Protein AF-A0A8J7C8V3-F1 (afdb_monomer_lite)

pLDDT: mean 87.82, std 8.6, range [43.94, 96.5]

Organism: NCBI:txid2748662

Radius of gyration: 21.67 Å; chains: 1; bounding box: 47×40×52 Å

Secondary structure (DSSP, 8-state):
-HHHHHHHHHHHHHHHHHHHSPTT-EEEEE-SSHHHHHHHHHHHTSHHHHHHHHHTT--EEEEE---HHHHHHHHHHHHHHHS-TT--EEEEEE-GGGHHHHHHHHTSHHHHHHHHHHT-EEEEEEB-TTSPBPPS-----HHHHHTTHHHHHHHHHH--

Foldseek 3Di:
DVLVVLLVVLLVQLVVQLVPDQQLEEGEAEDADPVRVVSNVVSCPDPVNVVSCVVSNHPYYHYDHDPLLVVLLVVLLVCLVPPDLPAAEEEAEDAPVCCVSNVSSCPDPVNVVSCVVSNHYYDYFYAFPVRHTDDPDDDDDPVCVVVCVVVVVVCRRVPD

Sequence (160 aa):
MATQKHIAQAKEVIKEYIRSAVVGGGIRIPVEDEANLALFQQVNRSADIQSMAAQKHIAAIEFYIPDVVGQAKEHMLKYINGARSEVRQVIFPCLHQDYVIYHQALQSDEIQRALQRRGITASLRTVSRDGEPCPDIIIATLEDAHNGKLKRFLEKFEGP

Structure (mmCIF, N/CA/C/O backbone):
data_AF-A0A8J7C8V3-F1
#
_entry.id   AF-A0A8J7C8V3-F1
#
loop_
_atom_site.group_PDB
_atom_site.id
_atom_site.type_symbol
_atom_site.label_atom_id
_atom_site.label_alt_id
_atom_site.label_comp_id
_atom_site.label_asym_id
_atom_site.label_entity_id
_atom_site.label_seq_id
_atom_site.pdbx_PDB_ins_code
_atom_site.Cartn_x
_atom_site.Cartn_y
_atom_site.Cartn_z
_atom_site.occupancy
_atom_site.B_iso_or_equiv
_atom_site.auth_seq_id
_atom_site.auth_comp_id
_atom_site.auth_asym_id
_atom_site.auth_atom_id
_atom_site.pdbx_PDB_model_num
ATOM 1 N N . MET A 1 1 ? 19.577 19.357 -12.409 1.00 52.38 1 MET A N 1
ATOM 2 C CA . MET A 1 1 ? 20.284 18.283 -11.666 1.00 52.38 1 MET A CA 1
ATOM 3 C C . MET A 1 1 ? 19.351 17.233 -11.042 1.00 52.38 1 MET A C 1
ATOM 5 O O . MET A 1 1 ? 19.788 16.098 -10.917 1.00 52.38 1 MET A O 1
ATOM 9 N N . ALA A 1 2 ? 18.082 17.536 -10.718 1.00 58.00 2 ALA A N 1
ATOM 10 C CA . ALA A 1 2 ? 17.137 16.561 -10.137 1.00 58.00 2 ALA A CA 1
ATOM 11 C C . ALA A 1 2 ? 16.829 15.340 -11.040 1.00 58.00 2 ALA A C 1
ATOM 13 O O . ALA A 1 2 ? 16.778 14.212 -10.562 1.00 58.00 2 ALA A O 1
ATOM 14 N N . THR A 1 3 ? 16.726 15.535 -12.359 1.00 75.12 3 THR A N 1
ATOM 15 C CA . THR A 1 3 ? 16.355 14.479 -13.323 1.00 75.12 3 THR A CA 1
ATOM 16 C C . THR A 1 3 ? 17.367 13.330 -13.399 1.00 75.12 3 THR A C 1
ATOM 18 O O . THR A 1 3 ? 16.982 12.168 -13.483 1.00 75.12 3 THR A O 1
ATOM 21 N N . GLN A 1 4 ? 18.669 13.627 -13.314 1.00 79.62 4 GLN A N 1
ATOM 22 C CA . GLN A 1 4 ? 19.721 12.604 -13.396 1.00 79.62 4 GLN A CA 1
ATOM 23 C C . GLN A 1 4 ? 19.706 11.674 -12.173 1.00 79.62 4 GLN A C 1
ATOM 25 O O . GLN A 1 4 ? 19.947 10.475 -12.300 1.00 79.62 4 GLN A O 1
ATOM 30 N N . LYS A 1 5 ? 19.394 12.232 -10.994 1.00 85.25 5 LYS A N 1
ATOM 31 C CA . LYS A 1 5 ? 19.300 11.489 -9.733 1.00 85.25 5 LYS A CA 1
ATOM 32 C C . LYS A 1 5 ? 18.122 10.514 -9.757 1.00 85.25 5 LYS A C 1
ATOM 34 O O . LYS A 1 5 ? 18.310 9.350 -9.421 1.00 85.25 5 LYS A O 1
ATOM 39 N N . HIS A 1 6 ? 16.952 10.957 -10.219 1.00 84.38 6 HIS A N 1
ATOM 40 C CA . HIS A 1 6 ? 15.767 10.096 -10.319 1.00 84.38 6 HIS A CA 1
ATOM 41 C C . HIS A 1 6 ? 15.960 8.965 -11.341 1.00 84.38 6 HIS A C 1
ATOM 43 O O . HIS A 1 6 ? 15.585 7.828 -11.072 1.00 84.38 6 HIS A O 1
ATOM 49 N N . ILE A 1 7 ? 16.634 9.229 -12.469 1.00 89.31 7 ILE A N 1
ATOM 50 C CA . ILE A 1 7 ? 17.003 8.184 -13.442 1.00 89.31 7 ILE A CA 1
ATOM 51 C C . ILE A 1 7 ? 17.929 7.138 -12.806 1.00 89.31 7 ILE A C 1
ATOM 53 O O . ILE A 1 7 ? 17.720 5.940 -12.991 1.00 89.31 7 ILE A O 1
ATOM 57 N N . ALA A 1 8 ? 18.952 7.569 -12.062 1.00 90.69 8 ALA A N 1
ATOM 58 C CA . ALA A 1 8 ? 19.875 6.651 -11.396 1.00 90.69 8 ALA A CA 1
ATOM 59 C C . ALA A 1 8 ? 19.165 5.794 -10.333 1.00 90.69 8 ALA A C 1
ATOM 61 O O . ALA A 1 8 ? 19.396 4.589 -10.268 1.00 90.69 8 ALA A O 1
ATOM 62 N N . GLN A 1 9 ? 18.261 6.393 -9.555 1.00 90.75 9 GLN A N 1
ATOM 63 C CA . GLN A 1 9 ? 17.450 5.676 -8.568 1.00 90.75 9 GLN A CA 1
ATOM 64 C C . GLN A 1 9 ? 16.538 4.637 -9.230 1.00 90.75 9 GLN A C 1
ATOM 66 O O . GLN A 1 9 ? 16.577 3.470 -8.849 1.00 90.75 9 GLN A O 1
ATOM 71 N N . ALA A 1 10 ? 15.791 5.018 -10.269 1.00 91.31 10 ALA A N 1
ATOM 72 C CA . ALA A 1 10 ? 14.933 4.091 -11.007 1.00 91.31 10 ALA A CA 1
ATOM 73 C C . ALA A 1 10 ? 15.729 2.920 -11.616 1.00 91.31 10 ALA A C 1
ATOM 75 O O . ALA A 1 10 ? 15.272 1.777 -11.590 1.00 91.31 10 ALA A O 1
ATOM 76 N N . LYS A 1 11 ? 16.951 3.175 -12.114 1.00 94.75 11 LYS A N 1
ATOM 77 C CA . LYS A 1 11 ? 17.848 2.116 -12.606 1.00 94.75 11 LYS A CA 1
ATOM 78 C C . LYS A 1 11 ? 18.196 1.111 -11.522 1.00 94.75 11 LYS A C 1
ATOM 80 O O . LYS A 1 11 ? 18.122 -0.087 -11.780 1.00 94.75 11 LYS A O 1
ATOM 85 N N . GLU A 1 12 ? 18.596 1.578 -10.345 1.00 95.38 12 GLU A N 1
ATOM 86 C CA . GLU A 1 12 ? 18.976 0.667 -9.266 1.00 95.38 12 GLU A CA 1
ATOM 87 C C . GLU A 1 12 ? 17.791 -0.151 -8.758 1.00 95.38 12 GLU A C 1
ATOM 89 O O . GLU A 1 12 ? 17.955 -1.354 -8.567 1.00 95.38 12 GLU A O 1
ATOM 94 N N . VAL A 1 13 ? 16.592 0.439 -8.679 1.00 94.06 13 VAL A N 1
ATOM 95 C CA . VAL A 1 13 ? 15.368 -0.312 -8.358 1.00 94.06 13 VAL A CA 1
ATOM 96 C C . VAL A 1 13 ? 15.142 -1.430 -9.377 1.00 94.06 13 VAL A C 1
ATOM 98 O O . VAL A 1 13 ? 15.028 -2.593 -8.999 1.00 94.06 13 VAL A O 1
ATOM 101 N N . ILE A 1 14 ? 15.142 -1.128 -10.682 1.00 95.06 14 ILE A N 1
ATOM 102 C CA . ILE A 1 14 ? 14.915 -2.159 -11.711 1.00 95.06 14 ILE A CA 1
ATOM 103 C C . ILE A 1 14 ? 15.990 -3.252 -11.645 1.00 95.06 14 ILE A C 1
ATOM 105 O O . ILE A 1 14 ? 15.673 -4.440 -11.728 1.00 95.06 14 ILE A O 1
ATOM 109 N N . LYS A 1 15 ? 17.261 -2.880 -11.449 1.00 95.56 15 LYS A N 1
ATOM 110 C CA . LYS A 1 15 ? 18.350 -3.853 -11.294 1.00 95.56 15 LYS A CA 1
ATOM 111 C C . LYS A 1 15 ? 18.134 -4.747 -10.087 1.00 95.56 15 LYS A C 1
ATOM 113 O O . LYS A 1 15 ? 18.337 -5.947 -10.207 1.00 95.56 15 LYS A O 1
ATOM 118 N N . GLU A 1 16 ? 17.734 -4.206 -8.944 1.00 95.00 16 GLU A N 1
ATOM 11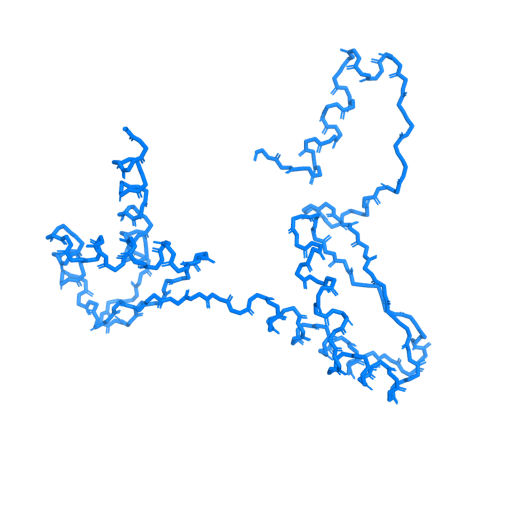9 C CA . GLU A 1 16 ? 17.468 -4.995 -7.743 1.00 95.00 16 GLU A CA 1
ATOM 120 C C . GLU A 1 16 ? 16.387 -6.053 -7.984 1.00 95.00 16 GLU A C 1
ATOM 122 O O . GLU A 1 16 ? 16.609 -7.226 -7.680 1.00 95.00 16 GLU A O 1
ATOM 127 N N . TYR A 1 17 ? 15.291 -5.680 -8.647 1.00 94.31 17 TYR A N 1
ATOM 128 C CA . TYR A 1 17 ? 14.256 -6.629 -9.059 1.00 94.31 17 TYR A CA 1
ATOM 129 C C . TYR A 1 17 ? 14.784 -7.692 -10.028 1.00 94.31 17 TYR A C 1
ATOM 131 O O . TYR A 1 17 ? 14.478 -8.873 -9.879 1.00 94.31 17 TYR A O 1
ATOM 139 N N . ILE A 1 18 ? 15.634 -7.322 -10.993 1.00 94.00 18 ILE A N 1
ATOM 140 C CA . ILE A 1 18 ? 16.283 -8.319 -11.855 1.00 94.00 18 ILE A CA 1
ATOM 141 C C . ILE A 1 18 ? 17.200 -9.224 -11.019 1.00 94.00 18 ILE A C 1
ATOM 1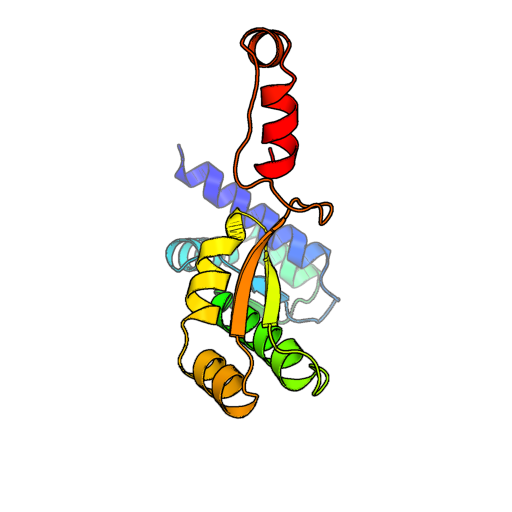43 O O . ILE A 1 18 ? 17.173 -10.435 -11.212 1.00 94.00 18 ILE A O 1
ATOM 147 N N . ARG A 1 19 ? 17.974 -8.706 -10.052 1.00 93.25 19 ARG A N 1
ATOM 148 C CA . ARG A 1 19 ? 18.849 -9.521 -9.178 1.00 93.25 19 ARG A CA 1
ATOM 149 C C . ARG A 1 19 ? 18.059 -10.505 -8.321 1.00 93.25 19 ARG A C 1
ATOM 151 O O . ARG A 1 19 ? 18.544 -11.619 -8.136 1.00 93.25 19 ARG A O 1
ATOM 158 N N . SER A 1 20 ? 16.860 -10.151 -7.867 1.00 89.56 20 SER A N 1
ATOM 159 C CA . SER A 1 20 ? 16.008 -11.013 -7.036 1.00 89.56 20 SER A CA 1
ATOM 160 C C . SER A 1 20 ? 15.091 -11.951 -7.830 1.00 89.56 20 SER A C 1
ATOM 162 O O . SER A 1 20 ? 14.641 -12.957 -7.290 1.00 89.56 20 SER A O 1
ATOM 164 N N . ALA A 1 21 ? 14.854 -11.683 -9.117 1.00 88.94 21 ALA A N 1
ATOM 165 C CA . ALA A 1 21 ? 13.959 -12.485 -9.950 1.00 88.94 21 ALA A CA 1
ATOM 166 C C . ALA A 1 21 ? 14.405 -13.947 -10.135 1.00 88.94 21 ALA A C 1
ATOM 168 O O . ALA A 1 21 ? 15.593 -14.273 -10.107 1.00 88.94 21 ALA A O 1
ATOM 169 N N . VAL A 1 22 ? 13.454 -14.836 -10.403 1.00 85.75 22 VAL A N 1
ATOM 170 C CA . VAL A 1 22 ? 13.755 -16.207 -10.837 1.00 85.75 22 VAL A CA 1
ATOM 171 C C . VAL A 1 22 ? 14.207 -16.181 -12.301 1.00 85.75 22 VAL A C 1
ATOM 173 O O . VAL A 1 22 ? 13.651 -15.441 -13.112 1.00 85.75 22 VAL A O 1
ATOM 176 N N . VAL A 1 23 ? 15.224 -16.977 -12.643 1.00 86.06 23 VAL A N 1
ATOM 177 C CA . VAL A 1 23 ? 15.698 -17.127 -14.032 1.00 86.06 23 VAL A CA 1
ATOM 178 C C . VAL A 1 23 ? 14.550 -17.624 -14.912 1.00 86.06 23 VAL A C 1
ATOM 180 O O . VAL A 1 23 ? 13.860 -18.568 -14.535 1.00 86.06 23 VAL A O 1
ATOM 183 N N . GLY A 1 24 ? 14.328 -16.998 -16.070 1.00 79.81 24 GLY A N 1
ATOM 184 C CA . GLY A 1 24 ? 13.191 -17.344 -16.938 1.00 79.81 24 GLY A CA 1
ATOM 185 C C . GLY A 1 24 ? 11.856 -16.711 -16.524 1.00 79.81 24 GLY A C 1
ATOM 186 O O . GLY A 1 24 ? 10.867 -16.852 -17.239 1.00 79.81 24 GLY A O 1
ATOM 187 N N . GLY A 1 25 ? 11.797 -16.044 -15.367 1.00 85.44 25 GLY A N 1
ATOM 188 C CA . GLY A 1 25 ? 10.568 -15.490 -14.805 1.00 85.44 25 GLY A CA 1
ATOM 189 C C . GLY A 1 25 ? 10.183 -14.121 -15.368 1.00 85.44 25 GLY A C 1
ATOM 190 O O . GLY A 1 25 ? 10.983 -13.428 -15.998 1.00 85.44 25 GLY A O 1
ATOM 191 N N . GLY A 1 26 ? 8.940 -13.719 -15.101 1.00 88.88 26 GLY A N 1
ATOM 192 C CA . GLY A 1 26 ? 8.481 -12.339 -15.253 1.00 88.88 26 GLY A CA 1
ATOM 193 C C . GLY A 1 26 ? 8.698 -11.536 -13.970 1.00 88.88 26 GLY A C 1
ATOM 194 O O . GLY A 1 26 ? 8.671 -12.085 -12.868 1.00 88.88 26 GLY A O 1
ATOM 195 N N . ILE A 1 27 ? 8.901 -10.231 -14.114 1.00 92.44 27 ILE A N 1
ATOM 196 C CA . ILE A 1 27 ? 9.075 -9.285 -13.011 1.00 92.44 27 ILE A CA 1
ATOM 197 C C . ILE A 1 27 ? 7.921 -8.292 -13.046 1.00 92.44 27 ILE A C 1
ATOM 199 O O . ILE A 1 27 ? 7.610 -7.747 -14.102 1.00 92.44 27 ILE A O 1
ATOM 203 N N . ARG A 1 28 ? 7.324 -8.016 -11.884 1.00 91.75 28 ARG A N 1
ATOM 204 C CA . ARG A 1 28 ? 6.332 -6.950 -11.715 1.00 91.75 28 ARG A CA 1
ATOM 205 C C . ARG A 1 28 ? 6.851 -5.964 -10.679 1.00 91.75 28 ARG A C 1
ATOM 207 O O . ARG A 1 28 ? 7.151 -6.363 -9.557 1.00 91.75 28 ARG A O 1
ATOM 214 N N . ILE A 1 29 ? 6.991 -4.705 -11.075 1.00 91.75 29 ILE A N 1
ATOM 215 C CA . ILE A 1 29 ? 7.591 -3.642 -10.267 1.00 91.75 29 ILE A CA 1
ATOM 216 C C . ILE A 1 29 ? 6.505 -2.604 -9.954 1.00 91.75 29 ILE A C 1
ATOM 218 O O . ILE A 1 29 ? 5.957 -2.012 -10.890 1.00 91.75 29 ILE A O 1
ATOM 222 N N . PRO A 1 30 ? 6.178 -2.367 -8.671 1.00 90.12 30 PRO A N 1
ATOM 223 C CA . PRO A 1 30 ? 5.266 -1.301 -8.292 1.00 90.12 30 PRO A CA 1
ATOM 224 C C . PRO A 1 30 ? 5.923 0.069 -8.508 1.00 90.12 30 PRO A C 1
ATOM 226 O O . PRO A 1 30 ? 7.096 0.263 -8.187 1.00 90.12 30 PRO A O 1
ATOM 229 N N . VAL A 1 31 ? 5.155 1.023 -9.026 1.00 91.00 31 VAL A N 1
ATOM 230 C CA . VAL A 1 31 ? 5.534 2.435 -9.166 1.00 91.00 31 VAL A CA 1
ATOM 231 C C . VAL A 1 31 ? 4.506 3.317 -8.466 1.00 91.00 31 VAL A C 1
ATOM 233 O O . VAL A 1 31 ? 3.336 2.967 -8.387 1.00 91.00 31 VAL A O 1
ATOM 236 N N . GLU A 1 32 ? 4.946 4.446 -7.924 1.00 83.44 32 GLU A N 1
ATOM 237 C CA . GLU A 1 32 ? 4.112 5.288 -7.056 1.00 83.44 32 GLU A CA 1
ATOM 238 C C . GLU A 1 32 ? 2.995 6.021 -7.812 1.00 83.44 32 GLU A C 1
ATOM 240 O O . GLU A 1 32 ? 1.865 6.091 -7.338 1.00 83.44 32 GLU A O 1
ATOM 245 N N . ASP A 1 33 ? 3.305 6.539 -9.002 1.00 84.31 33 ASP A N 1
ATOM 246 C CA . ASP A 1 33 ? 2.399 7.354 -9.805 1.00 84.31 33 ASP A CA 1
ATOM 247 C C . ASP A 1 33 ? 2.711 7.248 -11.310 1.00 84.31 33 ASP A C 1
ATOM 249 O O . ASP A 1 33 ? 3.648 6.567 -11.740 1.00 84.31 33 ASP A O 1
ATOM 253 N N . GLU A 1 34 ? 1.915 7.943 -12.122 1.00 86.69 34 GLU A N 1
ATOM 254 C CA . GLU A 1 34 ? 2.045 7.974 -13.584 1.00 86.69 34 GLU A CA 1
ATOM 255 C C . GLU A 1 34 ? 3.343 8.640 -14.074 1.00 86.69 34 GLU A C 1
ATOM 257 O O . GLU A 1 34 ? 3.909 8.244 -15.098 1.00 86.69 34 GLU A O 1
ATOM 262 N N . ALA A 1 35 ? 3.865 9.633 -13.349 1.00 85.44 35 ALA A N 1
ATOM 263 C CA . ALA A 1 35 ? 5.114 10.294 -13.723 1.00 85.44 35 ALA A CA 1
ATOM 264 C C . ALA A 1 35 ? 6.307 9.342 -13.535 1.00 85.44 35 ALA A C 1
ATOM 266 O O . ALA A 1 35 ? 7.178 9.228 -14.407 1.00 85.44 35 ALA A O 1
ATOM 267 N N . ASN A 1 36 ? 6.306 8.600 -12.430 1.00 88.69 36 ASN A N 1
ATOM 268 C CA . ASN A 1 36 ? 7.255 7.538 -12.149 1.00 88.69 36 ASN A CA 1
ATOM 269 C C . ASN A 1 36 ? 7.075 6.362 -13.111 1.00 88.69 36 ASN A C 1
ATOM 271 O O . ASN A 1 36 ? 8.077 5.826 -13.582 1.00 88.69 36 ASN A O 1
ATOM 275 N N . LEU A 1 37 ? 5.847 5.999 -13.491 1.00 91.44 37 LEU A N 1
ATOM 276 C CA . LEU A 1 37 ? 5.612 4.972 -14.508 1.00 91.44 37 LEU A CA 1
ATOM 277 C C . LEU A 1 37 ? 6.331 5.312 -15.821 1.00 91.44 37 LEU A C 1
ATOM 279 O O . LEU A 1 37 ? 7.086 4.487 -16.344 1.00 91.44 37 LEU A O 1
ATOM 283 N N . ALA A 1 38 ? 6.161 6.537 -16.325 1.00 90.12 38 ALA A N 1
ATOM 284 C CA . ALA A 1 38 ? 6.824 6.990 -17.547 1.00 90.12 38 ALA A CA 1
ATOM 285 C C . ALA A 1 38 ? 8.360 6.965 -17.420 1.00 90.12 38 ALA A C 1
ATOM 287 O O . ALA A 1 38 ? 9.057 6.497 -18.328 1.00 90.12 38 ALA A O 1
ATOM 288 N N . LEU A 1 39 ? 8.896 7.407 -16.277 1.00 92.81 39 LEU A N 1
ATOM 289 C CA . LEU A 1 39 ? 10.330 7.364 -15.986 1.00 92.81 39 LEU A CA 1
ATOM 290 C C . LEU A 1 39 ? 10.869 5.926 -15.977 1.00 92.81 39 LEU A C 1
ATOM 292 O O . LEU A 1 39 ? 11.889 5.646 -16.608 1.00 92.81 39 LEU A O 1
ATOM 296 N N . PHE A 1 40 ? 10.193 5.001 -15.297 1.00 94.62 40 PHE A N 1
ATOM 297 C CA . PHE A 1 40 ? 10.603 3.599 -15.214 1.00 94.62 40 PHE A CA 1
ATOM 298 C C . PHE A 1 40 ? 10.526 2.907 -16.577 1.00 94.62 40 PHE A C 1
ATOM 300 O O . PHE A 1 40 ? 11.456 2.192 -16.955 1.00 94.62 40 PHE A O 1
ATOM 307 N N . GLN A 1 41 ? 9.489 3.185 -17.370 1.00 93.56 41 GLN A N 1
ATOM 308 C CA . GLN A 1 41 ? 9.389 2.705 -18.750 1.00 93.56 41 GLN A CA 1
ATOM 309 C C . GLN A 1 41 ? 10.534 3.226 -19.628 1.00 93.56 41 GLN A C 1
ATOM 311 O O . GLN A 1 41 ? 11.094 2.468 -20.424 1.00 93.56 41 GLN A O 1
ATOM 316 N N . GLN A 1 42 ? 10.911 4.499 -19.482 1.00 93.06 42 GLN A N 1
ATOM 317 C CA . GLN A 1 42 ? 12.066 5.067 -20.178 1.00 93.06 42 GLN A CA 1
ATOM 318 C C . GLN A 1 42 ? 13.364 4.377 -19.743 1.00 93.06 42 GLN A C 1
ATOM 320 O O . GLN A 1 42 ? 14.167 3.976 -20.586 1.00 93.06 42 GLN A O 1
ATOM 325 N N . VAL A 1 43 ? 13.568 4.219 -18.435 1.00 94.62 43 VAL A N 1
ATOM 326 C CA . VAL A 1 43 ? 14.771 3.609 -17.863 1.00 94.62 43 VAL A CA 1
ATOM 327 C C . VAL A 1 43 ? 14.909 2.151 -18.290 1.00 94.62 43 VAL A C 1
ATOM 329 O O . VAL A 1 43 ? 16.020 1.731 -18.617 1.00 94.62 43 VAL A O 1
ATOM 332 N N . ASN A 1 44 ? 13.803 1.408 -18.362 1.00 94.69 44 ASN A N 1
ATOM 333 C CA . ASN A 1 44 ? 13.783 0.015 -18.792 1.00 94.69 44 ASN A CA 1
ATOM 334 C C . ASN A 1 44 ? 14.408 -0.175 -20.180 1.00 94.69 44 ASN A C 1
ATOM 336 O O . ASN A 1 44 ? 15.048 -1.187 -20.428 1.00 94.69 44 ASN A O 1
ATOM 340 N N . ARG A 1 45 ? 14.308 0.818 -21.072 1.00 93.81 45 ARG A N 1
ATOM 341 C CA . ARG A 1 45 ? 14.910 0.776 -22.418 1.00 93.81 45 ARG A CA 1
ATOM 342 C C . ARG A 1 45 ? 16.430 0.981 -22.422 1.00 93.81 45 ARG A C 1
ATOM 344 O O . ARG A 1 45 ? 17.048 0.922 -23.481 1.00 93.81 45 ARG A O 1
ATOM 351 N N . SER A 1 46 ? 17.046 1.249 -21.270 1.00 94.75 46 SER A N 1
ATOM 352 C CA . SER A 1 46 ? 18.496 1.432 -21.176 1.00 94.75 46 SER A CA 1
ATOM 353 C C . SER A 1 46 ? 19.233 0.121 -21.457 1.00 94.75 46 SER A C 1
ATOM 355 O O . SER A 1 46 ? 18.851 -0.936 -20.956 1.00 94.75 46 SER A O 1
ATOM 357 N N . ALA A 1 47 ? 20.339 0.202 -22.202 1.00 93.56 47 ALA A N 1
ATOM 358 C CA . ALA A 1 47 ? 21.121 -0.966 -22.607 1.00 93.56 47 ALA A CA 1
ATOM 359 C C . ALA A 1 47 ? 21.625 -1.809 -21.421 1.00 93.56 47 ALA A C 1
ATOM 361 O O . ALA A 1 47 ? 21.660 -3.034 -21.516 1.00 93.56 47 ALA A O 1
ATOM 362 N N . ASP A 1 48 ? 21.979 -1.175 -20.297 1.00 94.94 48 ASP A N 1
ATOM 363 C CA . ASP A 1 48 ? 22.440 -1.872 -19.092 1.00 94.94 48 ASP A CA 1
ATOM 364 C C . ASP A 1 48 ? 21.334 -2.715 -18.441 1.00 94.94 48 ASP A C 1
ATOM 366 O O . ASP A 1 48 ? 21.582 -3.854 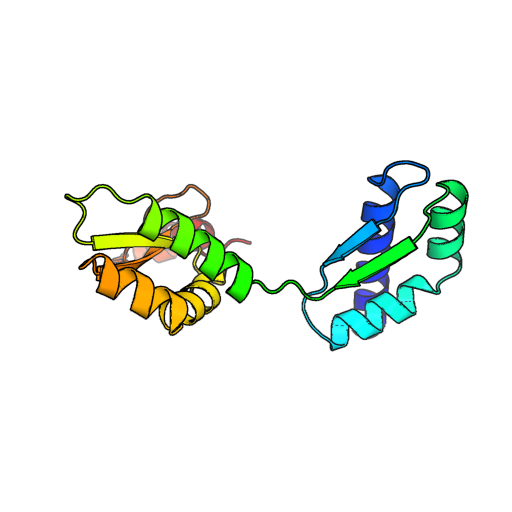-18.050 1.00 94.94 48 ASP A O 1
ATOM 370 N N . ILE A 1 49 ? 20.104 -2.195 -18.393 1.00 95.38 49 ILE A N 1
ATOM 371 C CA . ILE A 1 49 ? 18.935 -2.921 -17.879 1.00 95.38 49 ILE A CA 1
ATOM 372 C C . ILE A 1 49 ? 18.579 -4.094 -18.794 1.00 95.38 49 ILE A C 1
ATOM 374 O O . ILE A 1 49 ? 18.437 -5.221 -18.322 1.00 95.38 49 ILE A O 1
ATOM 378 N N . GLN A 1 50 ? 18.492 -3.849 -20.104 1.00 95.62 50 GLN A N 1
ATOM 379 C CA . GLN A 1 50 ? 18.137 -4.881 -21.082 1.00 95.62 50 GLN A CA 1
ATOM 380 C C . GLN A 1 50 ? 19.178 -6.005 -21.135 1.00 95.62 50 GLN A C 1
ATOM 382 O O . GLN A 1 50 ? 18.815 -7.179 -21.164 1.00 95.62 50 GLN A O 1
ATOM 387 N N . SER A 1 51 ? 20.469 -5.666 -21.063 1.00 95.38 51 SER A N 1
ATOM 388 C CA . SER A 1 51 ? 21.549 -6.662 -21.017 1.00 95.38 51 SER A CA 1
ATOM 389 C C . SER A 1 51 ? 21.432 -7.556 -19.785 1.00 95.38 51 SER A C 1
ATOM 391 O O . SER A 1 51 ? 21.573 -8.772 -19.881 1.00 95.38 51 SER A O 1
ATOM 393 N N . MET A 1 52 ? 21.136 -6.966 -18.628 1.00 94.75 52 MET A N 1
ATOM 394 C CA . MET A 1 52 ? 20.994 -7.703 -17.377 1.00 94.75 52 MET A CA 1
ATOM 395 C C . MET A 1 52 ? 19.736 -8.586 -17.362 1.00 94.75 52 MET A C 1
ATOM 397 O O . MET A 1 52 ? 19.793 -9.733 -16.918 1.00 94.75 52 MET A O 1
ATOM 401 N N . ALA A 1 53 ? 18.616 -8.087 -17.893 1.00 93.50 53 ALA A N 1
ATOM 402 C CA . ALA A 1 53 ? 17.392 -8.866 -18.069 1.00 93.50 53 ALA A CA 1
ATOM 403 C C . ALA A 1 53 ? 17.621 -10.064 -19.007 1.00 93.50 53 ALA A C 1
ATOM 405 O O . ALA A 1 53 ? 17.220 -11.181 -18.682 1.00 93.50 53 ALA A O 1
ATOM 406 N N . ALA A 1 54 ? 18.337 -9.860 -20.118 1.00 93.88 54 ALA A N 1
ATOM 407 C CA . ALA A 1 54 ? 18.681 -10.915 -21.067 1.00 93.88 54 ALA A CA 1
ATOM 408 C C . ALA A 1 54 ? 19.606 -11.978 -20.454 1.00 93.88 54 ALA A C 1
ATOM 410 O O . ALA A 1 54 ? 19.344 -13.170 -20.602 1.00 93.88 54 ALA A O 1
ATOM 411 N N . GLN A 1 55 ? 20.641 -11.565 -19.711 1.00 93.19 55 GLN A N 1
ATOM 412 C CA . GLN A 1 55 ? 21.556 -12.479 -19.010 1.00 93.19 55 GLN A CA 1
ATOM 413 C C . GLN A 1 55 ? 20.834 -13.390 -18.016 1.00 93.19 55 GLN A C 1
ATOM 415 O O . GLN A 1 55 ? 21.245 -14.528 -17.806 1.00 93.19 55 GLN A O 1
ATOM 420 N N . LYS A 1 56 ? 19.755 -12.896 -17.404 1.00 90.56 56 LYS A N 1
ATOM 421 C CA . LYS A 1 56 ? 18.944 -13.661 -16.455 1.00 90.56 56 LYS A CA 1
ATOM 422 C C . LYS A 1 56 ? 17.704 -14.301 -17.089 1.00 90.56 56 LYS A C 1
ATOM 424 O O . LYS A 1 56 ? 16.874 -14.871 -16.381 1.00 90.56 56 LYS A O 1
ATOM 429 N N . HIS A 1 57 ? 17.580 -14.228 -18.414 1.00 92.19 57 HIS A N 1
ATOM 430 C CA . HIS A 1 57 ? 16.444 -14.745 -19.175 1.00 92.19 57 HIS A CA 1
ATOM 431 C C . HIS A 1 57 ? 15.088 -14.241 -18.660 1.00 92.19 57 HIS A C 1
ATOM 433 O O . HIS A 1 57 ? 14.121 -14.991 -18.618 1.00 92.19 57 HIS A O 1
ATOM 439 N N . ILE A 1 58 ? 15.007 -12.982 -18.231 1.00 93.12 58 ILE A N 1
ATOM 440 C CA . ILE A 1 58 ? 13.740 -12.401 -17.784 1.00 93.12 58 ILE A CA 1
ATOM 441 C C . ILE A 1 58 ? 12.790 -12.296 -18.975 1.00 93.12 58 ILE A C 1
ATOM 443 O O . ILE A 1 58 ? 13.115 -11.662 -19.977 1.00 93.12 58 ILE A O 1
ATOM 447 N N . ALA A 1 59 ? 11.615 -12.913 -18.854 1.00 88.62 59 ALA A N 1
ATOM 448 C CA . ALA A 1 59 ? 10.638 -12.987 -19.937 1.00 88.62 59 ALA A CA 1
ATOM 449 C C . ALA A 1 59 ? 9.927 -11.645 -20.172 1.00 88.62 59 ALA A C 1
ATOM 451 O O . ALA A 1 59 ? 9.666 -11.268 -21.312 1.00 88.62 59 ALA A O 1
ATOM 452 N N . ALA A 1 60 ? 9.620 -10.921 -19.094 1.00 90.06 60 ALA A N 1
ATOM 453 C CA . ALA A 1 60 ? 8.976 -9.615 -19.147 1.00 90.06 60 ALA A CA 1
ATOM 454 C C . ALA A 1 60 ? 9.258 -8.809 -17.874 1.00 90.06 60 ALA A C 1
ATOM 456 O O . ALA A 1 60 ? 9.390 -9.375 -16.787 1.00 90.06 60 ALA A O 1
ATOM 457 N N . ILE A 1 61 ? 9.313 -7.485 -18.017 1.00 93.25 61 ILE A N 1
ATOM 458 C CA . ILE A 1 61 ? 9.321 -6.533 -16.903 1.00 93.25 61 ILE A CA 1
ATOM 459 C C . ILE A 1 61 ? 8.079 -5.661 -17.055 1.00 93.25 61 ILE A C 1
ATOM 461 O O . ILE A 1 61 ? 7.965 -4.901 -18.017 1.00 93.25 61 ILE A O 1
ATOM 465 N N . GLU A 1 62 ? 7.159 -5.785 -16.107 1.00 93.69 62 GLU A N 1
ATOM 466 C CA . GLU A 1 62 ? 5.921 -5.018 -16.044 1.00 93.69 62 GLU A CA 1
ATOM 467 C C . GLU A 1 62 ? 5.991 -3.995 -14.914 1.00 93.69 62 GLU A C 1
ATOM 469 O O . GLU A 1 62 ? 6.417 -4.307 -13.802 1.00 93.69 62 GLU A O 1
ATOM 474 N N . PHE A 1 63 ? 5.520 -2.782 -15.186 1.00 93.88 63 PHE A N 1
ATOM 475 C CA . PHE A 1 63 ? 5.363 -1.729 -14.188 1.00 93.88 63 PHE A CA 1
ATOM 476 C C . PHE A 1 63 ? 3.879 -1.524 -13.916 1.00 93.88 63 PHE A C 1
ATOM 478 O O . PHE A 1 63 ? 3.085 -1.509 -14.857 1.00 93.88 63 PHE A O 1
ATOM 485 N N . TYR A 1 64 ? 3.501 -1.360 -12.653 1.00 89.19 64 TYR A N 1
ATOM 486 C CA . TYR A 1 64 ? 2.111 -1.110 -12.284 1.00 89.19 64 TYR A CA 1
ATOM 487 C C . TYR A 1 64 ? 2.022 -0.145 -11.107 1.00 89.19 64 TYR A C 1
ATOM 489 O O . TYR A 1 64 ? 2.868 -0.170 -10.217 1.00 89.19 64 TYR A O 1
ATOM 497 N N . ILE A 1 65 ? 0.983 0.683 -11.088 1.00 87.56 65 ILE A N 1
ATOM 498 C CA . ILE A 1 65 ? 0.660 1.501 -9.920 1.00 87.56 65 ILE A CA 1
ATOM 499 C C . ILE A 1 65 ? -0.200 0.632 -8.993 1.00 87.56 65 ILE A C 1
ATOM 501 O O . ILE A 1 65 ? -1.242 0.136 -9.433 1.00 87.56 65 ILE A O 1
ATOM 505 N N . PRO A 1 66 ? 0.231 0.352 -7.751 1.00 84.38 66 PRO A N 1
ATOM 506 C CA . PRO A 1 66 ? -0.543 -0.477 -6.842 1.00 84.38 66 PRO A CA 1
ATOM 507 C C . PRO A 1 66 ? -1.836 0.238 -6.434 1.00 84.38 66 PRO A C 1
ATOM 509 O O . PRO A 1 66 ? -1.811 1.394 -6.017 1.00 84.38 66 PRO A O 1
ATOM 512 N N . ASP A 1 67 ? -2.965 -0.474 -6.478 1.00 86.19 67 ASP A N 1
ATOM 513 C CA . ASP A 1 67 ? -4.220 0.002 -5.886 1.00 86.19 67 ASP A CA 1
ATOM 514 C C . ASP A 1 67 ? -4.164 -0.150 -4.358 1.00 86.19 67 ASP A C 1
ATOM 516 O O . ASP A 1 67 ? -4.712 -1.084 -3.770 1.00 86.19 67 ASP A O 1
ATOM 520 N N . VAL A 1 68 ? -3.423 0.748 -3.707 1.00 85.94 68 VAL A N 1
ATOM 521 C CA . VAL A 1 68 ? -3.208 0.734 -2.251 1.00 85.94 68 VAL A CA 1
ATOM 522 C C . VAL A 1 68 ? -4.511 0.921 -1.471 1.00 85.94 68 VAL A C 1
ATOM 524 O O . VAL A 1 68 ? -4.679 0.336 -0.401 1.00 85.94 68 VAL A O 1
ATOM 527 N N . VAL A 1 69 ? -5.474 1.666 -2.027 1.00 87.50 69 VAL A N 1
ATOM 528 C CA . VAL A 1 69 ? -6.813 1.821 -1.438 1.00 87.50 69 VAL A CA 1
ATOM 529 C C . VAL A 1 69 ? -7.609 0.526 -1.594 1.00 87.50 69 VAL A C 1
ATOM 531 O O . VAL A 1 69 ? -8.252 0.086 -0.643 1.00 87.50 69 VAL A O 1
ATOM 534 N N . GLY A 1 70 ? -7.541 -0.121 -2.761 1.00 89.50 70 GLY A N 1
ATOM 535 C CA . GLY A 1 70 ? -8.064 -1.468 -3.006 1.00 89.50 70 GLY A CA 1
ATOM 536 C C . GLY A 1 70 ? -7.578 -2.482 -1.980 1.00 89.50 70 GLY A C 1
ATOM 537 O O . GLY A 1 70 ? -8.385 -3.116 -1.302 1.00 89.50 70 GLY A O 1
ATOM 538 N N . GLN A 1 71 ? -6.263 -2.555 -1.789 1.00 88.44 71 GLN A N 1
ATOM 539 C CA . GLN A 1 71 ? -5.640 -3.450 -0.813 1.00 88.44 71 GLN A CA 1
ATOM 540 C C . GLN A 1 71 ? -6.085 -3.141 0.623 1.00 88.44 71 GLN A C 1
ATOM 542 O O . GLN A 1 71 ? -6.400 -4.056 1.387 1.00 88.44 71 GLN A O 1
ATOM 547 N N . ALA A 1 72 ? -6.177 -1.859 0.996 1.00 90.75 72 ALA A N 1
ATOM 548 C CA . ALA A 1 72 ? -6.687 -1.460 2.306 1.00 90.75 72 ALA A CA 1
ATOM 549 C C . ALA A 1 72 ? -8.157 -1.877 2.506 1.00 90.75 72 ALA A C 1
ATOM 551 O O . ALA A 1 72 ? -8.509 -2.378 3.576 1.00 90.75 72 ALA A O 1
ATOM 552 N N . LYS A 1 73 ? -9.011 -1.749 1.479 1.00 93.75 73 LYS A N 1
ATOM 553 C CA . LYS A 1 73 ? -10.403 -2.232 1.526 1.00 93.75 73 LYS A CA 1
ATOM 554 C C . LYS A 1 73 ? -10.467 -3.747 1.705 1.00 93.75 73 LYS A C 1
ATOM 556 O O . LYS A 1 73 ? -11.177 -4.216 2.590 1.00 93.75 73 LYS A O 1
ATOM 561 N N . GLU A 1 74 ? -9.717 -4.515 0.916 1.00 92.31 74 GLU A N 1
ATOM 562 C CA . GLU A 1 74 ? -9.674 -5.980 1.036 1.00 92.31 74 GLU A CA 1
ATOM 563 C C . GLU A 1 74 ? -9.257 -6.415 2.444 1.00 92.31 74 GLU A C 1
ATOM 565 O O . GLU A 1 74 ? -9.890 -7.281 3.059 1.00 92.31 74 GLU A O 1
ATOM 570 N N . HIS A 1 75 ? -8.229 -5.760 2.984 1.00 91.69 75 HIS A N 1
ATOM 571 C CA . HIS A 1 75 ? -7.778 -5.969 4.350 1.00 91.69 75 HIS A CA 1
ATOM 572 C C . HIS A 1 75 ? -8.903 -5.688 5.357 1.00 91.69 75 HIS A C 1
ATOM 574 O O . HIS A 1 75 ? -9.232 -6.558 6.164 1.00 91.69 75 HIS A O 1
ATOM 580 N N . MET A 1 76 ? -9.567 -4.530 5.277 1.00 94.25 76 MET A N 1
ATOM 581 C CA . MET A 1 76 ? -10.681 -4.185 6.168 1.00 94.25 76 MET A CA 1
ATOM 582 C C . MET A 1 76 ? -11.853 -5.169 6.070 1.00 94.25 76 MET A C 1
ATOM 584 O O . MET A 1 76 ? -12.365 -5.619 7.098 1.00 94.25 76 MET A O 1
ATOM 588 N N . LEU A 1 77 ? -12.259 -5.549 4.854 1.00 94.81 77 LEU A N 1
ATOM 589 C CA . LEU A 1 77 ? -13.340 -6.512 4.623 1.00 94.81 77 LEU A CA 1
ATOM 590 C C . LEU A 1 77 ? -13.045 -7.855 5.275 1.00 94.81 77 LEU A C 1
ATOM 592 O O . LEU A 1 77 ? -13.933 -8.440 5.896 1.00 94.81 77 LEU A O 1
ATOM 596 N N . LYS A 1 78 ? -11.801 -8.335 5.179 1.00 93.19 78 LYS A N 1
ATOM 597 C CA . LYS A 1 78 ? -11.380 -9.585 5.818 1.00 93.19 78 LYS A CA 1
ATOM 598 C C . LYS A 1 78 ? -11.640 -9.559 7.326 1.00 93.19 78 LYS A C 1
ATOM 600 O O . LYS A 1 78 ? -12.186 -10.522 7.863 1.00 93.19 78 LYS A O 1
ATOM 605 N N . TYR A 1 79 ? -11.316 -8.457 8.000 1.00 90.94 79 TYR A N 1
ATOM 606 C CA . TYR A 1 79 ? -11.567 -8.303 9.436 1.00 90.94 79 TYR A CA 1
ATOM 607 C C . TYR A 1 79 ? -13.053 -8.137 9.768 1.00 90.94 79 TYR A C 1
ATOM 609 O O . TYR A 1 79 ? -13.538 -8.780 10.695 1.00 90.94 79 TYR A O 1
ATOM 617 N N . ILE A 1 80 ? -13.799 -7.336 9.003 1.00 92.81 80 ILE A N 1
ATOM 618 C CA . ILE A 1 80 ? -15.246 -7.129 9.208 1.00 92.81 80 ILE A CA 1
ATOM 619 C C . ILE A 1 80 ? -16.011 -8.454 9.072 1.00 92.81 80 ILE A C 1
ATOM 621 O O . ILE A 1 80 ? -16.839 -8.818 9.920 1.00 92.81 80 ILE A O 1
ATOM 625 N N . ASN A 1 81 ? -15.699 -9.213 8.023 1.00 90.62 81 ASN A N 1
ATOM 626 C CA . ASN A 1 81 ? -16.326 -10.500 7.743 1.00 90.62 81 ASN A CA 1
ATOM 627 C C . ASN A 1 81 ? -15.880 -11.581 8.740 1.00 90.62 81 ASN A C 1
ATOM 629 O O . ASN A 1 81 ? -16.682 -12.436 9.101 1.00 90.62 81 ASN A O 1
ATOM 633 N N . GLY A 1 82 ? -14.637 -11.515 9.228 1.00 88.94 82 GLY A N 1
ATOM 634 C CA . GLY A 1 82 ? -14.091 -12.435 10.231 1.00 88.94 82 GLY A CA 1
ATOM 635 C C . GLY A 1 82 ? -14.426 -12.096 11.689 1.00 88.94 82 GLY A C 1
ATOM 636 O O . GLY A 1 82 ? -14.161 -12.911 12.572 1.00 88.94 82 GLY A O 1
ATOM 637 N N . ALA A 1 83 ? -14.991 -10.917 11.972 1.00 88.75 83 ALA A N 1
ATOM 638 C CA . ALA A 1 83 ? -15.314 -10.499 13.335 1.00 88.75 83 ALA A CA 1
ATOM 639 C C . ALA A 1 83 ? -16.280 -11.482 14.031 1.00 88.75 83 ALA A C 1
ATOM 641 O O . ALA A 1 83 ? -17.188 -12.049 13.418 1.00 88.75 83 ALA A O 1
ATOM 642 N N . ARG A 1 84 ? -16.119 -11.696 15.338 1.00 88.81 84 ARG A N 1
ATOM 643 C CA . ARG A 1 84 ? -17.103 -12.475 16.109 1.00 88.81 84 ARG A CA 1
ATOM 644 C C . ARG A 1 84 ? -18.401 -11.678 16.241 1.00 88.81 84 ARG A C 1
ATOM 646 O O . ARG A 1 84 ? -18.368 -10.453 16.234 1.00 88.81 84 ARG A O 1
ATOM 653 N N . SER A 1 85 ? -19.531 -12.359 16.413 1.00 86.00 85 SER A N 1
ATOM 654 C CA . SER A 1 85 ? -20.855 -11.729 16.565 1.00 86.00 85 SER A CA 1
ATOM 655 C C . SER A 1 85 ? -20.973 -10.784 17.768 1.00 86.00 85 SER A C 1
ATOM 657 O O . SER A 1 85 ? -21.865 -9.946 17.802 1.00 86.00 85 SER A O 1
ATOM 659 N N . GLU A 1 86 ? -20.085 -10.911 18.754 1.00 90.44 86 GLU A N 1
ATOM 660 C CA . GLU A 1 86 ? -20.030 -10.047 19.942 1.00 90.44 86 GLU A CA 1
ATOM 661 C C . GLU A 1 86 ? -19.321 -8.710 19.684 1.00 90.44 86 GLU A C 1
ATOM 663 O O . GLU A 1 86 ? -19.475 -7.763 20.458 1.00 90.44 86 GLU A O 1
ATOM 668 N N . VAL A 1 87 ? -18.519 -8.626 18.619 1.00 90.38 87 VAL A N 1
ATOM 669 C CA . VAL A 1 87 ? -17.759 -7.420 18.290 1.00 90.38 87 VAL A CA 1
ATOM 670 C C . VAL A 1 87 ? -18.735 -6.352 17.819 1.00 90.38 87 VAL A C 1
ATOM 672 O O . VAL A 1 87 ? -19.453 -6.561 16.852 1.00 90.38 87 VAL A O 1
ATOM 675 N N . ARG A 1 88 ? -18.741 -5.197 18.490 1.00 90.25 88 ARG A N 1
ATOM 676 C CA . ARG A 1 88 ? -19.554 -4.028 18.106 1.00 90.25 88 ARG A CA 1
ATOM 677 C C . ARG A 1 88 ? -18.744 -2.915 17.452 1.00 90.25 88 ARG A C 1
ATOM 679 O O . ARG A 1 88 ? -19.317 -2.078 16.766 1.00 90.25 88 ARG A O 1
ATOM 686 N N . GLN A 1 89 ? -17.430 -2.912 17.661 1.00 92.50 89 GLN A N 1
ATOM 687 C CA . GLN A 1 89 ? -16.509 -1.930 17.106 1.00 92.50 89 GLN A CA 1
ATOM 688 C C . GLN A 1 89 ? -15.211 -2.611 16.676 1.00 92.50 89 GLN A C 1
ATOM 690 O O . GLN A 1 89 ? -14.655 -3.417 17.422 1.00 92.50 89 GLN A O 1
ATOM 695 N N . VAL A 1 90 ? -14.713 -2.253 15.494 1.00 91.56 90 VAL A N 1
ATOM 696 C CA . VAL A 1 90 ? -13.398 -2.657 14.989 1.00 91.56 90 VAL A CA 1
ATOM 697 C C . VAL A 1 90 ? -12.490 -1.434 14.934 1.00 91.56 90 VAL A C 1
ATOM 699 O O . VAL A 1 90 ? -12.854 -0.402 14.377 1.00 91.56 90 VAL A O 1
ATOM 702 N N . ILE A 1 91 ? -11.297 -1.545 15.509 1.00 92.00 91 ILE A N 1
ATOM 703 C CA . ILE A 1 91 ? -10.271 -0.508 15.404 1.00 92.00 91 ILE A CA 1
ATOM 704 C C . ILE A 1 91 ? -9.222 -1.015 14.427 1.00 92.00 91 ILE A C 1
ATOM 706 O O . ILE A 1 91 ? -8.592 -2.039 14.683 1.00 92.00 91 ILE A O 1
ATOM 710 N N . PHE A 1 92 ? -9.046 -0.310 13.314 1.00 92.12 92 PHE A N 1
ATOM 711 C CA . PHE A 1 92 ? -8.007 -0.623 12.344 1.00 92.12 92 PHE A CA 1
ATOM 712 C C . PHE A 1 92 ? -6.724 0.126 12.712 1.00 92.12 92 PHE A C 1
ATOM 714 O O . PHE A 1 92 ? -6.709 1.359 12.620 1.00 92.12 92 PHE A O 1
ATOM 721 N N . PRO A 1 93 ? -5.662 -0.580 13.139 1.00 90.31 93 PRO A N 1
ATOM 722 C CA . PRO A 1 93 ? -4.363 0.042 13.315 1.00 90.31 93 PRO A CA 1
ATOM 723 C C . PRO A 1 93 ? -3.772 0.381 11.941 1.00 90.31 93 PRO A C 1
ATOM 725 O O . PRO A 1 93 ? -3.777 -0.457 11.039 1.00 90.31 93 PRO A O 1
ATOM 728 N N . CYS A 1 94 ? -3.253 1.594 11.779 1.00 88.69 94 CYS A N 1
ATOM 729 C CA . CYS A 1 94 ? -2.526 2.003 10.578 1.00 88.69 94 CYS A CA 1
ATOM 730 C C . CYS A 1 94 ? -1.315 2.861 10.947 1.00 88.69 94 CYS A C 1
ATOM 732 O O . CYS A 1 94 ? -1.313 3.541 11.973 1.00 88.69 94 CYS A O 1
ATOM 734 N N . LEU A 1 95 ? -0.281 2.861 10.110 1.00 86.44 95 LEU A N 1
ATOM 735 C CA . LEU A 1 95 ? 0.814 3.813 10.273 1.00 86.44 95 LEU A CA 1
ATOM 736 C C . LEU A 1 95 ? 0.330 5.226 9.930 1.00 86.44 95 LEU A C 1
ATOM 738 O O . LEU A 1 95 ? -0.629 5.397 9.176 1.00 86.44 95 LEU A O 1
ATOM 742 N N . HIS A 1 96 ? 1.010 6.246 10.457 1.00 81.31 96 HIS A N 1
ATOM 743 C CA . HIS A 1 96 ? 0.658 7.643 10.185 1.00 81.31 96 HIS A CA 1
ATOM 744 C C . HIS A 1 96 ? 0.659 7.958 8.677 1.00 81.31 96 HIS A C 1
ATOM 746 O O . HIS A 1 96 ? -0.303 8.520 8.161 1.00 81.31 96 HIS A O 1
ATOM 752 N N . GLN A 1 97 ? 1.688 7.498 7.960 1.00 79.69 97 GLN A N 1
ATOM 753 C CA . GLN A 1 97 ? 1.825 7.634 6.503 1.00 79.69 97 GLN A CA 1
ATOM 754 C C . GLN A 1 97 ? 0.674 6.992 5.703 1.00 79.69 97 GLN A C 1
ATOM 756 O O . GLN A 1 97 ? 0.320 7.482 4.635 1.00 79.69 97 GLN A O 1
ATOM 761 N N . ASP A 1 98 ? 0.045 5.941 6.238 1.00 86.94 98 ASP A N 1
ATOM 762 C CA . ASP A 1 98 ? -1.015 5.192 5.552 1.00 86.94 98 ASP A CA 1
ATOM 763 C C . ASP A 1 98 ? -2.419 5.662 5.960 1.00 86.94 98 ASP A C 1
ATOM 765 O O . ASP A 1 98 ? -3.420 5.174 5.427 1.00 86.94 98 ASP A O 1
ATOM 769 N N . TYR A 1 99 ? -2.518 6.609 6.903 1.00 86.69 99 TYR A N 1
ATOM 770 C CA . TYR A 1 99 ? -3.791 7.052 7.471 1.00 86.69 99 TYR A CA 1
ATOM 771 C C . TYR A 1 99 ? -4.767 7.514 6.389 1.00 86.69 99 TYR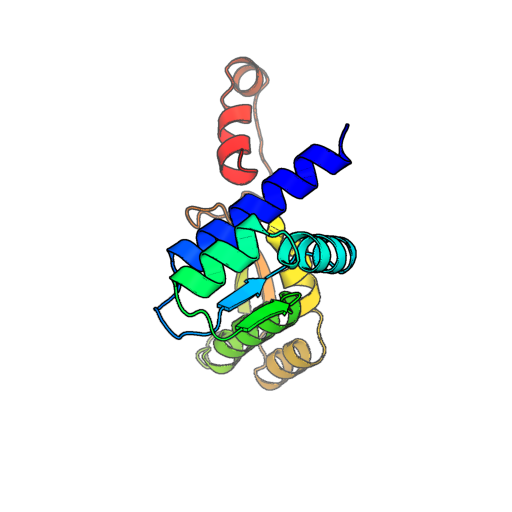 A C 1
ATOM 773 O O . TYR A 1 99 ? -5.933 7.132 6.413 1.00 86.69 99 TYR A O 1
ATOM 781 N N . VAL A 1 100 ? -4.296 8.289 5.408 1.00 87.12 100 VAL A N 1
ATOM 782 C CA . VAL A 1 100 ? -5.141 8.799 4.317 1.00 87.12 100 VAL A CA 1
ATOM 783 C C . VAL A 1 100 ? -5.711 7.654 3.476 1.00 87.12 100 VAL A C 1
ATOM 785 O O . VAL A 1 100 ? -6.904 7.656 3.178 1.00 87.12 100 VAL A O 1
ATOM 788 N N . ILE A 1 101 ? -4.892 6.649 3.153 1.00 90.69 101 ILE A N 1
ATOM 789 C CA . ILE A 1 101 ? -5.294 5.474 2.364 1.00 90.69 101 ILE A CA 1
ATOM 790 C C . ILE A 1 101 ? -6.356 4.675 3.127 1.00 90.69 101 ILE A C 1
ATOM 792 O O . ILE A 1 101 ? -7.419 4.363 2.588 1.00 90.69 101 ILE A O 1
ATOM 796 N N . TYR A 1 102 ? -6.101 4.389 4.406 1.00 92.44 102 TYR A N 1
ATOM 797 C CA . TYR A 1 102 ? -7.043 3.672 5.266 1.00 92.44 102 TYR A CA 1
ATOM 798 C C . TYR A 1 102 ? -8.327 4.473 5.498 1.00 92.44 102 TYR A C 1
ATOM 800 O O . TYR A 1 102 ? -9.413 3.901 5.535 1.00 92.44 102 TYR A O 1
ATOM 808 N N . HIS A 1 103 ? -8.240 5.795 5.611 1.00 92.81 103 HIS A N 1
ATOM 809 C CA . HIS A 1 103 ? -9.401 6.659 5.785 1.00 92.81 103 HIS A CA 1
ATOM 810 C C . HIS A 1 103 ? -10.290 6.650 4.542 1.00 92.81 103 HIS A C 1
ATOM 812 O O . HIS A 1 103 ? -11.496 6.443 4.655 1.00 92.81 103 HIS A O 1
ATOM 818 N N . GLN A 1 104 ? -9.699 6.777 3.353 1.00 91.12 104 GLN A N 1
ATOM 819 C CA . GLN A 1 104 ? -10.421 6.644 2.087 1.00 91.12 104 GLN A CA 1
ATOM 820 C C . GLN A 1 104 ? -11.065 5.258 1.939 1.00 91.12 104 GLN A C 1
ATOM 822 O O . GLN A 1 104 ? -12.232 5.159 1.560 1.00 91.12 104 GLN A O 1
ATOM 827 N N . ALA A 1 105 ? -10.342 4.187 2.285 1.00 94.75 105 ALA A N 1
ATOM 828 C CA . ALA A 1 105 ? -10.883 2.830 2.269 1.00 94.75 105 ALA A CA 1
ATOM 829 C C . ALA A 1 105 ? -12.079 2.684 3.225 1.00 94.75 105 ALA A C 1
ATOM 831 O O . ALA A 1 105 ? -13.129 2.185 2.817 1.00 94.75 105 ALA A O 1
ATOM 832 N N . LEU A 1 106 ? -11.960 3.181 4.461 1.00 95.19 106 LEU A N 1
ATOM 833 C CA . LEU A 1 106 ? -13.024 3.135 5.465 1.00 95.19 106 LEU A CA 1
ATOM 834 C C . LEU A 1 106 ? -14.274 3.896 5.012 1.00 95.19 106 LEU A C 1
ATOM 836 O O . LEU A 1 106 ? -15.386 3.445 5.269 1.00 95.19 106 LEU A O 1
ATOM 840 N N . GLN A 1 107 ? -14.109 5.022 4.318 1.00 94.06 107 GLN A N 1
ATOM 841 C CA . GLN A 1 107 ? -15.213 5.823 3.780 1.00 94.06 107 GLN A CA 1
ATOM 842 C C . GLN A 1 107 ? -15.880 5.216 2.540 1.00 94.06 107 GLN A C 1
ATOM 844 O O . GLN A 1 107 ? -16.915 5.717 2.106 1.00 94.06 107 GLN A O 1
ATOM 849 N N . SER A 1 108 ? -15.323 4.151 1.961 1.00 95.19 108 SER A N 1
ATOM 850 C CA . SER A 1 108 ? -15.893 3.542 0.762 1.00 95.19 108 SER A CA 1
ATOM 851 C C . SER A 1 108 ? -17.237 2.856 1.029 1.00 95.19 108 SER A C 1
ATOM 853 O O . SER A 1 108 ? -17.444 2.209 2.060 1.00 95.19 108 SER A O 1
ATOM 855 N N . ASP A 1 109 ? -18.137 2.934 0.047 1.00 93.62 109 ASP A N 1
ATOM 856 C CA . ASP A 1 109 ? -19.460 2.304 0.085 1.00 93.62 109 ASP A CA 1
ATOM 857 C C . ASP A 1 109 ? -19.419 0.819 0.450 1.00 93.62 109 ASP A C 1
ATOM 859 O O . ASP A 1 109 ? -20.301 0.309 1.138 1.00 93.62 109 ASP A O 1
ATOM 863 N N . GLU A 1 110 ? -18.421 0.105 -0.061 1.00 94.25 110 GLU A N 1
ATOM 864 C CA . GLU A 1 110 ? -18.269 -1.330 0.136 1.00 94.25 110 GLU A CA 1
ATOM 865 C C . GLU A 1 110 ? -18.019 -1.667 1.610 1.00 94.25 110 GLU A C 1
ATOM 867 O O . GLU A 1 110 ? -18.712 -2.516 2.180 1.00 94.25 110 GLU A O 1
ATOM 872 N N . ILE A 1 111 ? -17.096 -0.940 2.250 1.00 96.00 111 ILE A N 1
ATOM 873 C CA . ILE A 1 111 ? -16.801 -1.081 3.677 1.00 96.00 111 ILE A CA 1
ATOM 874 C C . ILE A 1 111 ? -18.000 -0.653 4.517 1.00 96.00 111 ILE A C 1
ATOM 876 O O . ILE A 1 111 ? -18.423 -1.400 5.399 1.00 96.00 111 ILE A O 1
ATOM 880 N N . GLN A 1 112 ? -18.602 0.499 4.213 1.00 96.50 112 GLN A N 1
ATOM 881 C CA . GLN A 1 112 ? -19.761 1.001 4.953 1.00 96.50 112 GLN A CA 1
ATOM 882 C C . GLN A 1 112 ? -20.940 0.020 4.909 1.00 96.50 112 GLN A C 1
ATOM 884 O O . GLN A 1 112 ? -21.548 -0.269 5.941 1.00 96.50 112 GLN A O 1
ATOM 889 N N . ARG A 1 113 ? -21.219 -0.588 3.749 1.00 94.75 113 ARG A N 1
ATOM 890 C CA . ARG A 1 113 ? -22.244 -1.638 3.628 1.00 94.75 113 ARG A CA 1
ATOM 891 C C . ARG A 1 113 ? -21.893 -2.883 4.441 1.00 94.75 113 ARG A C 1
ATOM 893 O O . ARG A 1 113 ? -22.786 -3.469 5.051 1.00 94.75 113 ARG A O 1
ATOM 900 N N . ALA A 1 114 ? -20.630 -3.309 4.457 1.00 94.12 114 ALA A N 1
ATOM 901 C CA . ALA A 1 114 ? -20.200 -4.468 5.240 1.00 94.12 114 ALA A CA 1
ATOM 902 C C . ALA A 1 114 ? -20.359 -4.227 6.753 1.00 94.12 114 ALA A C 1
ATOM 904 O O . ALA A 1 114 ? -20.898 -5.084 7.456 1.00 94.12 114 ALA A O 1
ATOM 905 N N . LEU A 1 115 ? -19.974 -3.041 7.234 1.00 94.62 115 LEU A N 1
ATOM 906 C CA . LEU A 1 115 ? -20.161 -2.605 8.622 1.00 94.62 115 LEU A CA 1
ATOM 907 C C . LEU A 1 115 ? -21.647 -2.592 9.012 1.00 94.62 115 LEU A C 1
ATOM 909 O O . LEU A 1 115 ? -22.032 -3.203 10.011 1.00 94.62 115 LEU A O 1
ATOM 913 N N . GLN A 1 116 ? -22.498 -1.985 8.177 1.00 93.38 116 GLN A N 1
ATOM 914 C CA . GLN A 1 116 ? -23.947 -1.920 8.395 1.00 93.38 116 GLN A CA 1
ATOM 915 C C . GLN A 1 116 ? -24.598 -3.305 8.443 1.00 93.38 116 GLN A C 1
ATOM 917 O O . GLN A 1 116 ? -25.360 -3.589 9.363 1.00 93.38 116 GLN A O 1
ATOM 922 N N . ARG A 1 117 ? -24.266 -4.198 7.499 1.00 92.44 117 ARG A N 1
ATOM 923 C CA . ARG A 1 117 ? -24.783 -5.582 7.477 1.00 92.44 117 ARG A CA 1
ATOM 924 C C . ARG A 1 117 ? -24.453 -6.352 8.752 1.00 92.44 117 ARG A C 1
ATOM 926 O O . ARG A 1 117 ? -25.199 -7.246 9.136 1.00 92.44 117 ARG A O 1
ATOM 933 N N . ARG A 1 118 ? -23.321 -6.033 9.376 1.00 90.94 118 ARG A N 1
ATOM 934 C CA . ARG A 1 118 ? -22.825 -6.691 10.589 1.00 90.94 118 ARG A CA 1
ATOM 935 C C . ARG A 1 118 ? -23.253 -5.975 11.868 1.00 90.94 118 ARG A C 1
ATOM 937 O O . ARG A 1 118 ? -23.074 -6.537 12.941 1.00 90.94 118 ARG A O 1
ATOM 944 N N . GLY A 1 119 ? -23.822 -4.773 11.762 1.00 91.25 119 GLY A N 1
ATOM 945 C CA . GLY A 1 119 ? -24.186 -3.949 12.913 1.00 91.25 119 GLY A CA 1
ATOM 946 C C . GLY A 1 119 ? -22.976 -3.507 13.740 1.00 91.25 119 GLY A C 1
ATOM 947 O O . GLY A 1 119 ? -23.100 -3.349 14.952 1.00 91.25 119 GLY A O 1
ATOM 948 N N . ILE A 1 120 ? -21.811 -3.342 13.104 1.00 92.88 120 ILE A N 1
ATOM 949 C CA . ILE A 1 120 ? -20.564 -2.945 13.768 1.00 92.88 120 ILE A CA 1
ATOM 950 C C . ILE A 1 120 ? -20.122 -1.557 13.310 1.00 92.88 120 ILE A C 1
ATOM 952 O O . ILE A 1 120 ? -20.350 -1.168 12.166 1.00 92.88 120 ILE A O 1
ATOM 956 N N . THR A 1 121 ? -19.456 -0.818 14.190 1.00 93.31 121 THR A N 1
ATOM 957 C CA . THR A 1 121 ? -18.779 0.437 13.849 1.00 93.31 121 THR A C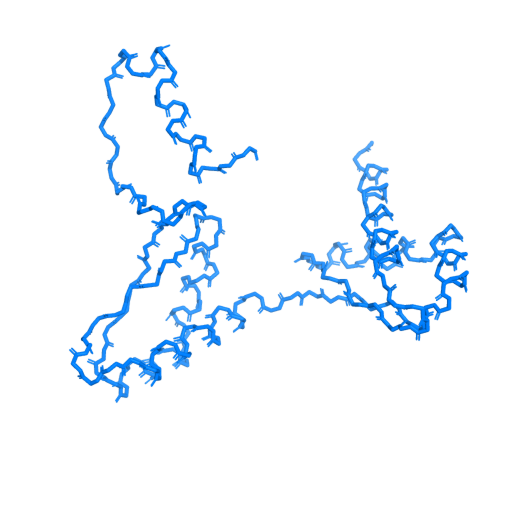A 1
ATOM 958 C C . THR A 1 121 ? -17.293 0.193 13.613 1.00 93.31 121 THR A C 1
ATOM 960 O O . THR A 1 121 ? -16.739 -0.830 14.024 1.00 93.31 121 THR A O 1
ATOM 963 N N . ALA A 1 122 ? -16.623 1.125 12.939 1.00 93.62 122 ALA A N 1
ATOM 964 C CA . ALA A 1 122 ? -15.181 1.059 12.779 1.00 93.62 122 ALA A CA 1
ATOM 965 C C . ALA A 1 122 ? -14.525 2.433 12.880 1.00 93.62 122 ALA A C 1
ATOM 967 O O . ALA A 1 122 ? -15.119 3.449 12.524 1.00 93.62 122 ALA A O 1
ATOM 968 N N . SER A 1 123 ? -13.290 2.440 13.368 1.00 93.38 123 SER A N 1
ATOM 969 C CA . SER A 1 123 ? -12.454 3.631 13.481 1.00 93.38 123 SER A CA 1
ATOM 970 C C . SER A 1 123 ? -11.005 3.290 13.162 1.00 93.38 123 SER A C 1
ATOM 972 O O . SER A 1 123 ? -10.576 2.143 13.305 1.00 93.38 123 SER A O 1
ATOM 974 N N . LEU A 1 124 ? -10.239 4.295 12.756 1.00 92.62 124 LEU A N 1
ATOM 975 C CA . LEU A 1 124 ? -8.797 4.164 12.586 1.00 92.62 124 LEU A CA 1
ATOM 976 C C . LEU A 1 124 ? -8.085 4.543 13.878 1.00 92.62 124 LEU A C 1
ATOM 978 O O . LEU A 1 124 ? -8.545 5.418 14.611 1.00 92.62 124 LEU A O 1
ATOM 982 N N . ARG A 1 125 ? -6.951 3.898 14.138 1.00 90.31 125 ARG A N 1
ATOM 983 C CA . ARG A 1 125 ? -6.012 4.312 15.178 1.00 90.31 125 ARG A CA 1
ATOM 984 C C . ARG A 1 125 ? -4.607 4.273 14.606 1.00 90.31 125 ARG A C 1
ATOM 986 O O . ARG A 1 125 ? -4.187 3.251 14.069 1.00 90.31 125 ARG A O 1
ATOM 993 N N . THR A 1 126 ? -3.885 5.377 14.734 1.00 87.75 126 THR A N 1
ATOM 994 C CA . THR A 1 126 ? -2.487 5.425 14.322 1.00 87.75 126 THR A CA 1
ATOM 995 C C . THR A 1 126 ? -1.620 4.644 15.304 1.00 87.75 126 THR A C 1
ATOM 997 O O . THR A 1 126 ? -1.800 4.719 16.522 1.00 87.75 126 THR A O 1
ATOM 1000 N N . VAL A 1 127 ? -0.688 3.865 14.769 1.00 86.50 127 VAL A N 1
ATOM 1001 C CA . VAL A 1 127 ? 0.287 3.084 15.535 1.00 86.50 127 VAL A CA 1
ATOM 1002 C C . VAL A 1 127 ? 1.699 3.354 15.017 1.00 86.50 127 VAL A C 1
ATOM 1004 O O . VAL A 1 127 ? 1.879 3.775 13.872 1.00 86.50 127 VAL A O 1
ATOM 1007 N N . SER A 1 128 ? 2.703 3.125 15.858 1.00 81.25 128 SER A N 1
ATOM 1008 C CA . SER A 1 128 ? 4.108 3.111 15.450 1.00 81.25 128 SER A CA 1
ATOM 1009 C C . SER A 1 128 ? 4.418 1.877 14.592 1.00 81.25 128 SER A C 1
ATOM 1011 O O . SER A 1 128 ? 3.615 0.944 14.496 1.00 81.25 128 SER A O 1
ATOM 1013 N N . ARG A 1 129 ? 5.621 1.830 14.000 1.00 75.25 129 ARG A N 1
ATOM 1014 C CA . ARG A 1 129 ? 6.102 0.638 13.272 1.00 75.25 129 ARG A CA 1
ATOM 1015 C C . ARG A 1 129 ? 6.192 -0.612 14.149 1.00 75.25 129 ARG A C 1
ATOM 1017 O O . ARG A 1 129 ? 6.044 -1.714 13.632 1.00 75.25 129 ARG A O 1
ATOM 1024 N N . ASP A 1 130 ? 6.372 -0.430 15.453 1.00 81.06 130 ASP A N 1
ATOM 1025 C CA . ASP A 1 130 ? 6.410 -1.516 16.436 1.00 81.06 130 ASP A CA 1
ATOM 1026 C C . ASP A 1 130 ? 4.998 -1.952 16.881 1.00 81.06 130 ASP A C 1
ATOM 1028 O O . ASP A 1 130 ? 4.853 -2.843 17.713 1.00 81.06 130 ASP A O 1
ATOM 1032 N N . GLY A 1 131 ? 3.943 -1.338 16.329 1.00 77.31 131 GLY A N 1
ATOM 1033 C CA . GLY A 1 131 ? 2.545 -1.635 16.648 1.00 77.31 131 GLY A CA 1
ATOM 1034 C C . GLY A 1 131 ? 2.018 -0.927 17.897 1.00 77.31 131 GLY A C 1
ATOM 1035 O O . GLY A 1 131 ? 0.871 -1.152 18.284 1.00 77.31 131 GLY A O 1
ATOM 1036 N N . GLU A 1 132 ? 2.817 -0.053 18.511 1.00 81.88 132 GLU A N 1
ATOM 1037 C CA . GLU A 1 132 ? 2.414 0.690 19.705 1.00 81.88 132 GLU A CA 1
ATOM 1038 C C . GLU A 1 132 ? 1.426 1.810 19.341 1.00 81.88 132 GLU A C 1
ATOM 1040 O O . GLU A 1 132 ? 1.679 2.557 18.391 1.00 81.88 132 GLU A O 1
ATOM 1045 N N . PRO A 1 133 ? 0.312 1.977 20.076 1.00 78.75 133 PRO A N 1
ATOM 1046 C CA . PRO A 1 133 ? -0.631 3.067 19.848 1.00 78.75 133 PRO A CA 1
ATOM 1047 C C . PRO A 1 133 ? 0.052 4.433 19.904 1.00 78.75 133 PRO A C 1
ATOM 1049 O O . PRO A 1 133 ? 0.760 4.746 20.862 1.00 78.75 133 PRO A O 1
ATOM 1052 N N . CYS A 1 134 ? -0.199 5.274 18.903 1.00 74.44 134 CYS A N 1
ATOM 1053 C CA . CYS A 1 134 ? 0.230 6.662 18.963 1.00 74.44 134 CYS A CA 1
ATOM 1054 C C . CYS A 1 134 ? -0.678 7.419 19.948 1.00 74.44 134 CYS A C 1
ATOM 1056 O O . CYS A 1 134 ? -1.902 7.281 19.861 1.00 74.44 134 CYS A O 1
ATOM 1058 N N . PRO A 1 135 ? -0.128 8.197 20.896 1.00 71.62 135 PRO A N 1
ATOM 1059 C CA . PRO A 1 135 ? -0.958 9.013 21.770 1.00 71.62 135 PRO A CA 1
ATOM 1060 C C . PRO A 1 135 ? -1.636 10.136 20.976 1.00 71.62 135 PRO A C 1
ATOM 1062 O O . PRO A 1 135 ? -1.008 10.767 20.128 1.00 71.62 135 PRO A O 1
ATOM 1065 N N . ASP A 1 136 ? -2.899 10.415 21.303 1.00 68.38 136 ASP A N 1
ATOM 1066 C CA . ASP A 1 136 ? -3.674 11.502 20.686 1.00 68.38 136 ASP A CA 1
ATOM 1067 C C . ASP A 1 136 ? -3.161 12.895 21.109 1.00 68.38 136 ASP A C 1
ATOM 1069 O O . ASP A 1 136 ? -3.315 13.875 20.383 1.00 68.38 136 ASP A O 1
ATOM 1073 N N . ILE A 1 137 ? -2.545 12.993 22.294 1.00 73.75 137 ILE A N 1
ATOM 1074 C CA . ILE A 1 137 ? -1.965 14.221 22.851 1.00 73.75 137 ILE A CA 1
ATOM 1075 C C . ILE A 1 137 ? -0.610 13.885 23.469 1.00 73.75 137 ILE A C 1
ATOM 1077 O O . ILE A 1 137 ? -0.502 12.980 24.297 1.00 73.75 137 ILE A O 1
ATOM 1081 N N . ILE A 1 138 ? 0.415 14.659 23.113 1.00 76.31 138 ILE A N 1
ATOM 1082 C CA . ILE A 1 138 ? 1.738 14.593 23.737 1.00 76.31 138 ILE A CA 1
ATOM 1083 C C . ILE A 1 138 ? 1.884 15.808 24.652 1.00 76.31 138 ILE A C 1
ATOM 1085 O O . ILE A 1 138 ? 1.858 16.948 24.190 1.00 76.31 138 ILE A O 1
ATOM 1089 N N . ILE A 1 139 ? 2.058 15.566 25.950 1.00 79.75 139 ILE A N 1
ATOM 1090 C CA . ILE A 1 139 ? 2.418 16.604 26.919 1.00 79.75 139 ILE A CA 1
ATOM 1091 C C . ILE A 1 139 ? 3.912 16.459 27.188 1.00 79.75 139 ILE A C 1
ATOM 1093 O O . ILE A 1 139 ? 4.349 15.446 27.730 1.00 79.75 139 ILE A O 1
ATOM 1097 N N . ALA A 1 140 ? 4.690 17.461 26.793 1.00 84.25 140 ALA A N 1
ATOM 1098 C CA . ALA A 1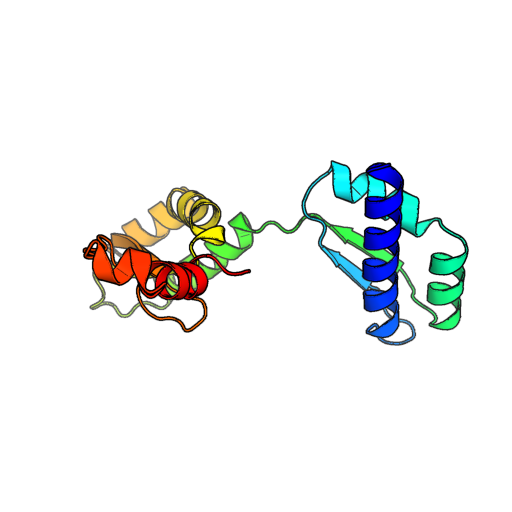 140 ? 6.131 17.503 27.008 1.00 84.25 140 ALA A CA 1
ATOM 1099 C C . ALA A 1 140 ? 6.515 18.795 27.727 1.00 84.25 140 ALA A C 1
ATOM 1101 O O . ALA A 1 140 ? 5.909 19.847 27.508 1.00 84.25 140 ALA A O 1
ATOM 1102 N N . THR A 1 141 ? 7.531 18.721 28.583 1.00 89.06 141 THR A N 1
ATOM 1103 C CA . THR A 1 141 ? 8.091 19.908 29.233 1.00 89.06 141 THR A CA 1
ATOM 1104 C C . THR A 1 141 ? 9.125 20.595 28.335 1.00 89.06 141 THR A C 1
ATOM 1106 O O . THR A 1 141 ? 9.659 20.009 27.390 1.00 89.06 141 THR A O 1
ATOM 1109 N N . LEU A 1 142 ? 9.463 21.846 28.664 1.00 86.81 142 LEU A N 1
ATOM 1110 C CA . LEU A 1 142 ? 10.574 22.577 28.036 1.00 86.81 142 LEU A CA 1
ATOM 1111 C C . LEU A 1 142 ? 11.915 21.830 28.163 1.00 86.81 142 LEU A C 1
ATOM 1113 O O . LEU A 1 142 ? 12.752 21.909 27.264 1.00 86.81 142 LEU A O 1
ATOM 1117 N N . GLU A 1 143 ? 12.104 21.085 29.254 1.00 89.81 143 GLU A N 1
ATOM 1118 C CA . GLU A 1 143 ? 13.290 20.262 29.491 1.00 89.81 143 GLU A CA 1
ATOM 1119 C C . GLU A 1 143 ? 13.313 19.017 28.588 1.00 89.81 143 GLU A C 1
ATOM 1121 O O . GLU A 1 143 ? 14.356 18.681 28.027 1.00 89.81 143 GLU A O 1
ATOM 1126 N N . ASP A 1 144 ? 12.166 18.364 28.364 1.00 87.12 144 ASP A N 1
ATOM 1127 C CA . ASP A 1 144 ? 12.069 17.213 27.453 1.00 87.12 144 ASP A CA 1
ATOM 1128 C C . ASP A 1 144 ? 12.372 17.592 25.997 1.00 87.12 144 ASP A C 1
ATOM 1130 O O . ASP A 1 144 ? 12.954 16.794 25.252 1.00 87.12 144 ASP A O 1
ATOM 1134 N N . ALA A 1 145 ? 12.006 18.814 25.597 1.00 84.44 145 ALA A N 1
ATOM 1135 C CA . ALA A 1 145 ? 12.366 19.372 24.299 1.00 84.44 145 ALA A CA 1
ATOM 1136 C C . ALA A 1 145 ? 13.876 19.653 24.206 1.00 84.44 145 ALA A C 1
ATOM 1138 O O . ALA A 1 145 ? 14.521 19.194 23.261 1.00 84.44 145 ALA A O 1
ATOM 1139 N N . HIS A 1 146 ? 14.455 20.333 25.205 1.00 89.06 146 HIS A N 1
ATOM 1140 C CA . HIS A 1 146 ? 15.889 20.654 25.234 1.00 89.06 146 HIS A CA 1
ATOM 1141 C C . HIS A 1 146 ? 16.785 19.413 25.269 1.00 89.06 146 HIS A C 1
ATOM 1143 O O . HIS A 1 146 ? 17.786 19.351 24.560 1.00 89.06 146 HIS A O 1
ATOM 1149 N N . ASN A 1 147 ? 16.405 18.397 26.044 1.00 91.50 147 ASN A N 1
ATOM 1150 C CA . ASN A 1 147 ? 17.184 17.169 26.200 1.00 91.50 147 ASN A CA 1
ATOM 1151 C C . ASN A 1 147 ? 16.958 16.164 25.054 1.00 91.50 147 ASN A C 1
ATOM 1153 O O . ASN A 1 147 ? 17.430 15.027 25.116 1.00 91.50 147 ASN A O 1
ATOM 1157 N N . GLY A 1 148 ? 16.210 16.548 24.012 1.00 85.25 148 GLY A N 1
ATOM 1158 C CA . GLY A 1 148 ? 15.962 15.726 22.827 1.00 85.25 148 GLY A CA 1
ATOM 1159 C C . GLY A 1 148 ? 15.064 14.508 23.067 1.00 85.25 148 GLY A C 1
ATOM 1160 O O . GLY A 1 148 ? 14.918 13.682 22.165 1.00 85.25 148 GLY A O 1
ATOM 1161 N N . LYS A 1 149 ? 14.438 14.378 24.247 1.00 86.44 149 LYS A N 1
ATOM 1162 C CA . LYS A 1 149 ? 13.480 13.299 24.541 1.00 86.44 149 LYS A CA 1
ATOM 1163 C C . LYS A 1 149 ? 12.255 13.396 23.644 1.00 86.44 149 LYS A C 1
ATOM 1165 O O . LYS A 1 149 ? 11.842 12.380 23.095 1.00 86.44 149 LYS A O 1
ATOM 1170 N N . LEU A 1 150 ? 11.725 14.608 23.452 1.00 84.56 150 LEU A N 1
ATOM 1171 C CA . LEU A 1 150 ? 10.599 14.833 22.546 1.00 84.56 150 LEU A CA 1
ATOM 1172 C C . LEU A 1 150 ? 10.970 14.466 21.106 1.00 84.56 150 LEU A C 1
ATOM 1174 O O . LEU A 1 150 ? 10.226 13.751 20.449 1.00 84.56 150 LEU A O 1
ATOM 1178 N N . LYS A 1 151 ? 12.156 14.873 20.638 1.00 84.25 151 LYS A N 1
ATOM 1179 C CA . LYS A 1 151 ? 12.623 14.548 19.285 1.00 84.25 151 LYS A CA 1
ATOM 1180 C C . LYS A 1 151 ? 12.745 13.036 19.069 1.00 84.25 151 LYS A C 1
ATOM 1182 O O . LYS A 1 151 ? 12.182 12.521 18.116 1.00 84.25 151 LYS A O 1
ATOM 1187 N N . ARG A 1 152 ? 13.398 12.315 19.987 1.00 83.50 152 ARG A N 1
ATOM 1188 C CA . ARG A 1 152 ? 13.502 10.843 19.927 1.00 83.50 152 ARG A CA 1
ATOM 1189 C C . ARG A 1 152 ? 12.146 10.152 20.003 1.00 83.50 152 ARG A C 1
ATOM 1191 O O . ARG A 1 152 ? 11.977 9.082 19.431 1.00 83.50 152 ARG A O 1
ATOM 1198 N N . PHE A 1 153 ? 11.211 10.720 20.765 1.00 81.44 153 PHE A N 1
ATOM 1199 C CA . PHE A 1 153 ? 9.842 10.230 20.803 1.00 81.44 153 PHE A CA 1
ATOM 1200 C C . PHE A 1 153 ? 9.221 10.365 19.413 1.00 81.44 153 PHE A C 1
ATOM 1202 O O . PHE A 1 153 ? 8.836 9.351 18.854 1.00 81.44 153 PHE A O 1
ATOM 1209 N N . LEU A 1 154 ? 9.230 11.559 18.817 1.00 79.19 154 LEU A N 1
ATOM 1210 C CA . LEU A 1 154 ? 8.669 11.819 17.486 1.00 79.19 154 LEU A CA 1
ATOM 1211 C C . LEU A 1 154 ? 9.338 10.995 16.373 1.00 79.19 154 LEU A C 1
ATOM 1213 O O . LEU A 1 154 ? 8.635 10.414 15.556 1.00 79.19 154 LEU A O 1
ATOM 1217 N N . GLU A 1 155 ? 10.664 10.830 16.396 1.00 78.50 155 GLU A N 1
ATOM 1218 C CA . GLU A 1 155 ? 11.413 9.997 15.435 1.00 78.50 155 GLU A CA 1
ATOM 1219 C C . GLU A 1 155 ? 10.942 8.528 15.428 1.00 78.50 155 GLU A C 1
ATOM 1221 O O . GLU A 1 155 ? 10.949 7.881 14.381 1.00 78.50 155 GLU A O 1
ATOM 1226 N N . LYS A 1 156 ? 10.471 7.993 16.567 1.00 73.69 156 LYS A N 1
ATOM 1227 C CA . LYS A 1 156 ? 9.872 6.645 16.620 1.00 73.69 156 LYS A CA 1
ATOM 1228 C C . LYS A 1 156 ? 8.538 6.543 15.871 1.00 73.69 156 LYS A C 1
ATOM 1230 O O . LYS A 1 156 ? 8.150 5.437 15.498 1.00 73.69 156 LYS A O 1
ATOM 1235 N N . PHE A 1 157 ? 7.830 7.655 15.677 1.00 68.00 157 PHE A N 1
ATOM 1236 C CA . PHE A 1 157 ? 6.515 7.684 15.026 1.00 68.00 157 PHE A CA 1
ATOM 1237 C C . PHE A 1 157 ? 6.579 8.186 13.580 1.00 68.00 157 PHE A C 1
ATOM 1239 O O . PHE A 1 157 ? 5.825 7.688 12.747 1.00 68.00 157 PHE A O 1
ATOM 1246 N N . GLU A 1 158 ? 7.472 9.130 13.275 1.00 62.09 158 GLU A N 1
ATOM 1247 C CA . GLU A 1 158 ? 7.580 9.769 11.955 1.00 62.09 158 GLU A CA 1
ATOM 1248 C C . GLU A 1 158 ? 8.537 9.030 11.000 1.00 62.09 158 GLU A C 1
ATOM 1250 O O . GLU A 1 158 ? 8.390 9.140 9.786 1.00 62.09 158 GLU A O 1
ATOM 1255 N N . GLY A 1 159 ? 9.443 8.193 11.522 1.00 49.97 159 GLY A N 1
ATOM 1256 C CA . GLY A 1 159 ? 10.483 7.539 10.722 1.00 49.97 159 GLY A CA 1
ATOM 1257 C C . GLY A 1 159 ? 11.601 8.508 10.285 1.00 49.97 159 GLY A C 1
ATOM 1258 O O . GLY A 1 159 ? 11.468 9.717 10.463 1.00 49.97 159 GLY A O 1
ATOM 1259 N N . PRO A 1 160 ? 12.741 7.986 9.791 1.00 43.94 160 PRO A N 1
ATOM 1260 C CA . PRO A 1 160 ? 13.842 8.799 9.267 1.00 43.94 160 PRO A CA 1
ATOM 1261 C C . PRO A 1 160 ? 13.526 9.465 7.921 1.00 43.94 160 PRO A C 1
ATOM 1263 O O . PRO A 1 160 ? 12.770 8.862 7.124 1.00 43.94 160 PRO A O 1
#